Protein AF-A0A8X6TPL1-F1 (afdb_monomer_lite)

Sequence (177 aa):
MDVSLHQDLHLLWKRRTKSVTLDEQHCVERILGRDHVRPTDLTKLVSILFKVAEPRLVHAFFAVDGYLGDDPKKYMDVFRYEDEDFRAKHVRGVRLLYHFGVVETPQECRALLDSIFDGTCATPHVRNMYVECVGGEVADIAEWRREQQEKTKKKRGGEDDPKEEQPAAKIVVVTEG

Foldseek 3Di:
DDPVLLVLLVVLVVQFPDDDDPVLVVLSVCVSVVHPNDLVSLVSSLVSSVNGDDPQSSCLSLLAQLQQHRDSSSSSCCVVDDCPPLVVLSSVLSSVCSVVVVDRGNVSSNVQVVCLLVVNRPDVVNSVSSCVSSDPCSVVSSVVNVVSVVVVVVVVVVVPPPPPPDPDDDDDDDDDD

pLDDT: mean 83.83, std 16.71, range [38.53, 96.94]

Organism: Nephila pilipes (NCBI:txid299642)

Radius of gyration: 22.21 Å; chains: 1; bounding box: 41×73×63 Å

Secondary structure (DSSP, 8-state):
--HHHHHHHHHHHHT--S---HHHHHHHHHHHTT----HHHHHHHHHHHHHHS-HHHHHHHHTTTSSS-S-GGGGGGGGT--TTSHHHHHHHHHHHHHHTTS--STTHHHHHHHHHHTT--S-HHHHHHHHHHHGGGHHHHHHHHHHHHHHHHHHHHTS------PPPPP-------

Structure (mmCIF, N/CA/C/O backbone):
data_AF-A0A8X6TPL1-F1
#
_entry.id   AF-A0A8X6TPL1-F1
#
loop_
_atom_site.group_PDB
_atom_site.id
_atom_site.type_symbol
_atom_site.label_atom_id
_atom_site.label_alt_id
_atom_site.label_comp_id
_atom_site.label_asym_id
_atom_site.label_entity_id
_atom_site.label_seq_id
_atom_site.pdbx_PDB_ins_code
_atom_site.Cartn_x
_atom_site.Cartn_y
_atom_site.Cartn_z
_atom_site.occupancy
_atom_site.B_iso_or_equiv
_atom_site.auth_seq_id
_atom_site.auth_comp_id
_atom_site.auth_asym_id
_atom_site.auth_atom_id
_atom_site.pdbx_PDB_model_num
ATOM 1 N N . MET A 1 1 ? -14.615 1.923 -7.536 1.00 50.97 1 MET A N 1
ATOM 2 C CA . MET A 1 1 ? -13.926 1.429 -6.327 1.00 50.97 1 MET A CA 1
ATOM 3 C C . MET A 1 1 ? -13.751 -0.065 -6.486 1.00 50.97 1 MET A C 1
ATOM 5 O O . MET A 1 1 ? -14.751 -0.757 -6.662 1.00 50.97 1 MET A O 1
ATOM 9 N N . ASP A 1 2 ? -12.497 -0.505 -6.473 1.00 60.25 2 ASP A N 1
ATOM 10 C CA . ASP A 1 2 ? -12.070 -1.893 -6.644 1.00 60.25 2 ASP A CA 1
ATOM 11 C C . ASP A 1 2 ? -12.888 -2.840 -5.739 1.00 60.25 2 ASP A C 1
ATOM 13 O O . ASP A 1 2 ? -12.921 -2.699 -4.510 1.00 60.25 2 ASP A O 1
ATOM 17 N N . VAL A 1 3 ? -13.614 -3.780 -6.351 1.00 60.78 3 VAL A N 1
ATOM 18 C CA . VAL A 1 3 ? -14.453 -4.759 -5.637 1.00 60.78 3 VAL A CA 1
ATOM 19 C C . VAL A 1 3 ? -13.598 -5.651 -4.732 1.00 60.78 3 VAL A C 1
ATOM 21 O O . VAL A 1 3 ? -14.074 -6.058 -3.669 1.00 60.78 3 VAL A O 1
ATOM 24 N N . SER A 1 4 ? -12.334 -5.892 -5.096 1.00 75.12 4 SER A N 1
ATOM 25 C CA . SER A 1 4 ? -11.403 -6.695 -4.300 1.00 75.12 4 SER A CA 1
ATOM 26 C C . SER A 1 4 ? -11.015 -5.991 -2.996 1.00 75.12 4 SER A C 1
ATOM 28 O O . SER A 1 4 ? -11.071 -6.600 -1.932 1.00 75.12 4 SER A O 1
ATOM 30 N N . LEU A 1 5 ? -10.785 -4.672 -3.029 1.00 80.25 5 LEU A N 1
ATOM 31 C CA . LEU A 1 5 ? -10.407 -3.888 -1.848 1.00 80.25 5 LEU A CA 1
ATOM 32 C C . LEU A 1 5 ? -11.472 -3.931 -0.741 1.00 80.25 5 LEU A C 1
ATOM 34 O O . LEU A 1 5 ? -11.164 -4.022 0.449 1.00 80.25 5 LEU A O 1
ATOM 38 N N . HIS A 1 6 ? -12.746 -3.886 -1.126 1.00 83.31 6 HIS A N 1
ATOM 39 C CA . HIS A 1 6 ? -13.853 -4.025 -0.181 1.00 83.31 6 HIS A CA 1
ATOM 40 C C . HIS A 1 6 ? -13.922 -5.413 0.450 1.00 83.31 6 HIS A C 1
ATOM 42 O O . HIS A 1 6 ? -14.201 -5.534 1.645 1.00 83.31 6 HIS A O 1
ATOM 48 N N . GLN A 1 7 ? -13.705 -6.455 -0.353 1.00 85.81 7 GLN A N 1
ATOM 49 C CA . GLN A 1 7 ? -13.692 -7.830 0.133 1.00 85.81 7 GLN A CA 1
ATOM 50 C C . GLN A 1 7 ? -12.537 -8.034 1.114 1.00 85.81 7 GLN A C 1
ATOM 52 O O . GLN A 1 7 ? -12.759 -8.575 2.198 1.00 85.81 7 GLN A O 1
ATOM 57 N N . ASP A 1 8 ? -11.355 -7.504 0.801 1.00 87.50 8 ASP A N 1
ATOM 58 C CA . ASP A 1 8 ? -10.185 -7.539 1.677 1.00 87.50 8 ASP A CA 1
ATOM 59 C C . ASP A 1 8 ? -10.445 -6.818 3.002 1.00 87.50 8 ASP A C 1
ATOM 61 O O . ASP A 1 8 ? -10.174 -7.365 4.075 1.00 87.50 8 ASP A O 1
ATOM 65 N N . LEU A 1 9 ? -11.051 -5.624 2.957 1.00 91.31 9 LEU A N 1
ATOM 66 C CA . LEU A 1 9 ? -11.408 -4.879 4.165 1.00 91.31 9 LEU A CA 1
ATOM 67 C C . LEU A 1 9 ? -12.389 -5.674 5.033 1.00 91.31 9 LEU A C 1
ATOM 69 O O . LEU A 1 9 ? -12.229 -5.763 6.250 1.00 91.31 9 LEU A O 1
ATOM 73 N N . HIS A 1 10 ? -13.398 -6.277 4.411 1.00 91.56 10 HIS A N 1
ATOM 74 C CA . HIS A 1 10 ? -14.386 -7.085 5.111 1.00 91.56 10 HIS A CA 1
ATOM 75 C C . HIS A 1 10 ? -13.762 -8.344 5.738 1.00 91.56 10 HIS A C 1
ATOM 77 O O . HIS A 1 10 ? -14.102 -8.705 6.868 1.00 91.56 10 HIS A O 1
ATOM 83 N N . LEU A 1 11 ? -12.820 -8.994 5.048 1.00 90.69 11 LEU A N 1
ATOM 84 C CA . LEU A 1 11 ? -12.075 -10.142 5.572 1.00 90.69 11 LEU A CA 1
ATOM 85 C C . LEU A 1 11 ? -11.198 -9.753 6.766 1.00 90.69 11 LEU A C 1
ATOM 87 O O . LEU A 1 11 ? -11.248 -10.431 7.795 1.00 90.69 11 LEU A O 1
ATOM 91 N N . LEU A 1 12 ? -10.449 -8.650 6.669 1.00 91.56 12 LEU A N 1
ATOM 92 C CA . LEU A 1 12 ? -9.653 -8.123 7.782 1.00 91.56 12 LEU A CA 1
ATOM 93 C C . LEU A 1 12 ? -10.531 -7.773 8.980 1.00 91.56 12 LEU A C 1
ATOM 95 O O . LEU A 1 12 ? -10.234 -8.167 10.107 1.00 91.56 12 LEU A O 1
ATOM 99 N N . TRP A 1 13 ? -11.655 -7.103 8.733 1.00 93.94 13 TRP A N 1
ATOM 100 C CA . TRP A 1 13 ? -12.595 -6.720 9.779 1.00 93.94 13 TRP A CA 1
ATOM 101 C C . TRP A 1 13 ? -13.194 -7.923 10.513 1.00 93.94 13 TRP A C 1
ATOM 103 O O . TRP A 1 13 ? -13.348 -7.904 11.739 1.00 93.94 13 TRP A O 1
ATOM 113 N N . LYS A 1 14 ? -13.513 -9.000 9.788 1.00 91.81 14 LYS A N 1
ATOM 114 C CA . LYS A 1 14 ? -14.013 -10.247 10.383 1.00 91.81 14 LYS A CA 1
ATOM 115 C C . LYS A 1 14 ? -12.963 -10.981 11.214 1.00 91.81 14 LYS A C 1
ATOM 117 O O . LYS A 1 14 ? -13.335 -11.652 12.170 1.00 91.81 14 LYS A O 1
ATOM 122 N N . ARG A 1 15 ? -11.680 -10.838 10.876 1.00 90.44 15 ARG A N 1
ATOM 123 C CA . ARG A 1 15 ? -10.545 -11.478 11.565 1.00 90.44 15 ARG A CA 1
ATOM 124 C C . ARG A 1 15 ? -9.950 -10.635 12.697 1.00 90.44 15 ARG A C 1
ATOM 126 O O . ARG A 1 15 ? -8.896 -10.986 13.218 1.00 90.44 15 ARG A O 1
ATOM 133 N N . ARG A 1 16 ? -10.603 -9.532 13.074 1.00 92.44 16 ARG A N 1
ATOM 134 C CA . ARG A 1 16 ? -10.146 -8.657 14.159 1.00 92.44 16 ARG A CA 1
ATOM 135 C C . ARG A 1 16 ? -9.842 -9.436 15.439 1.00 92.44 16 ARG A C 1
ATOM 137 O O . ARG A 1 16 ? -10.639 -10.261 15.878 1.00 92.44 16 ARG A O 1
ATOM 144 N N . THR A 1 17 ? -8.716 -9.117 16.063 1.00 88.12 17 THR A N 1
ATOM 145 C CA . THR A 1 17 ? -8.241 -9.781 17.287 1.00 88.12 17 THR A CA 1
ATOM 146 C C . THR A 1 17 ? -8.617 -9.027 18.560 1.00 88.12 17 THR A C 1
ATOM 148 O O . THR A 1 17 ? -8.524 -9.578 19.654 1.00 88.12 17 THR A O 1
ATOM 151 N N . LYS A 1 18 ? -9.055 -7.768 18.436 1.00 90.50 18 LYS A N 1
ATOM 152 C CA . LYS A 1 18 ? -9.403 -6.897 19.566 1.00 90.50 18 LYS A CA 1
ATOM 153 C C . LYS A 1 18 ? -10.825 -6.363 19.460 1.00 90.50 18 LYS A C 1
ATOM 155 O O . LYS A 1 18 ? -11.376 -6.213 18.368 1.00 90.50 18 LYS A O 1
ATOM 160 N N . SER A 1 19 ? -11.395 -6.034 20.617 1.00 91.88 19 SER A N 1
ATOM 161 C CA . SER A 1 19 ? -12.672 -5.334 20.709 1.00 91.88 19 SER A CA 1
ATOM 162 C C . SER A 1 19 ? -12.561 -3.903 20.180 1.00 91.88 19 SER A C 1
ATOM 164 O O . SER A 1 19 ? -11.519 -3.245 20.273 1.00 91.88 19 SER A O 1
ATOM 166 N N . VAL A 1 20 ? -13.678 -3.413 19.656 1.00 95.00 20 VAL A N 1
ATOM 167 C CA . VAL A 1 20 ? -13.823 -2.074 19.082 1.00 95.00 20 VAL A CA 1
ATOM 168 C C . VAL A 1 20 ? -14.943 -1.331 19.791 1.00 95.00 20 VAL A C 1
ATOM 170 O O . VAL A 1 20 ? -15.837 -1.950 20.367 1.00 95.00 20 VAL A O 1
ATOM 173 N N . THR A 1 21 ? -14.890 -0.005 19.776 1.00 96.44 21 THR A N 1
ATOM 174 C CA . THR A 1 21 ? -16.008 0.816 20.246 1.00 96.44 21 THR A CA 1
ATOM 175 C C . THR A 1 21 ? -17.132 0.811 19.210 1.00 96.44 21 THR A C 1
ATOM 177 O O . THR A 1 21 ? -16.908 0.532 18.031 1.00 96.44 21 THR A O 1
ATOM 180 N N . LEU A 1 22 ? -18.347 1.167 19.632 1.00 95.25 22 LEU A N 1
ATOM 181 C CA . LEU A 1 22 ? -19.487 1.288 18.718 1.00 95.25 22 LEU A CA 1
ATOM 182 C C . LEU A 1 22 ? -19.225 2.326 17.608 1.00 95.25 22 LEU A C 1
ATOM 184 O O . LEU A 1 22 ? -19.591 2.132 16.456 1.00 95.25 22 LEU A O 1
ATOM 188 N N . ASP A 1 23 ? -18.527 3.409 17.942 1.00 94.25 23 ASP A N 1
ATOM 189 C CA . ASP A 1 23 ? -18.134 4.459 17.002 1.00 94.25 23 ASP A CA 1
ATOM 190 C C . ASP A 1 23 ? -17.059 3.995 15.991 1.00 94.25 23 ASP A C 1
ATOM 192 O O . ASP A 1 23 ? -17.101 4.364 14.813 1.00 94.25 23 ASP A O 1
ATOM 196 N N . GLU A 1 24 ? -16.116 3.146 16.411 1.00 95.06 24 GLU A N 1
ATOM 197 C CA . GLU A 1 24 ? -15.177 2.479 15.498 1.00 95.06 24 GLU A CA 1
ATOM 198 C C . GLU A 1 24 ? -15.909 1.494 14.576 1.00 95.06 24 GLU A C 1
ATOM 200 O O . GLU A 1 24 ? -15.669 1.494 13.370 1.00 95.06 24 GLU A O 1
ATOM 205 N N . GLN A 1 25 ? -16.843 0.706 15.116 1.00 94.56 25 GLN A N 1
ATOM 206 C CA . GLN A 1 25 ? -17.662 -0.222 14.337 1.00 94.56 25 GLN A CA 1
ATOM 207 C C . GLN A 1 25 ? -18.487 0.510 13.271 1.00 94.56 25 GLN A C 1
ATOM 209 O O . GLN A 1 25 ? -18.364 0.192 12.089 1.00 94.56 25 GLN A O 1
ATOM 214 N N . HIS A 1 26 ? -19.243 1.543 13.653 1.00 92.62 26 HIS A N 1
ATOM 215 C CA . HIS A 1 26 ? -20.026 2.338 12.707 1.00 92.62 26 HIS A CA 1
ATOM 216 C C . HIS A 1 26 ? -19.148 3.006 11.639 1.00 92.62 26 HIS A C 1
ATOM 218 O O . HIS A 1 26 ? -19.584 3.186 10.505 1.00 92.62 26 HIS A O 1
ATOM 224 N N . CYS A 1 27 ? -17.911 3.395 11.976 1.00 93.06 27 CYS A N 1
ATOM 225 C CA . CYS A 1 27 ? -16.967 3.927 10.993 1.00 93.06 27 CYS A CA 1
ATOM 226 C C . CYS A 1 27 ? -16.642 2.898 9.906 1.00 93.06 27 CYS A C 1
ATOM 228 O O . CYS A 1 27 ? -16.724 3.219 8.723 1.00 93.06 27 CYS A O 1
ATOM 230 N N . VAL A 1 28 ? -16.289 1.671 10.294 1.00 92.56 28 VAL A N 1
ATOM 231 C CA . VAL A 1 28 ? -15.953 0.611 9.333 1.00 92.56 28 VAL A CA 1
ATOM 232 C C . VAL A 1 28 ? -17.183 0.185 8.532 1.00 92.56 28 VAL A C 1
ATOM 234 O O . VAL A 1 28 ? -17.083 -0.000 7.323 1.00 92.56 28 VAL A O 1
ATOM 237 N N . GLU A 1 29 ? -18.349 0.088 9.171 1.00 90.38 29 GLU A N 1
ATOM 238 C CA . GLU A 1 29 ? -19.606 -0.281 8.510 1.00 90.38 29 GLU A CA 1
ATOM 239 C C . GLU A 1 29 ? -20.032 0.732 7.446 1.00 90.38 29 GLU A C 1
ATOM 241 O O . GLU A 1 29 ? -20.404 0.308 6.357 1.00 90.38 29 GLU A O 1
ATOM 246 N N . ARG A 1 30 ? -19.893 2.045 7.686 1.00 90.00 30 ARG A N 1
ATOM 247 C CA . ARG A 1 30 ? -20.147 3.065 6.648 1.00 90.00 30 ARG A CA 1
ATOM 248 C C . ARG A 1 30 ? -19.243 2.883 5.431 1.00 90.00 30 ARG A C 1
ATOM 250 O O . ARG A 1 30 ? -19.705 2.957 4.296 1.00 90.00 30 ARG A O 1
ATOM 257 N N . ILE A 1 31 ? -17.956 2.618 5.667 1.00 89.31 31 ILE A N 1
ATOM 258 C CA . ILE A 1 31 ? -16.984 2.398 4.587 1.00 89.31 31 ILE A CA 1
ATOM 259 C C . ILE A 1 31 ? -17.336 1.124 3.816 1.00 89.31 31 ILE A C 1
ATOM 261 O O . ILE A 1 31 ? -17.353 1.139 2.590 1.00 89.31 31 ILE A O 1
ATOM 265 N N . LEU A 1 32 ? -17.667 0.034 4.513 1.00 87.75 32 LEU A N 1
ATOM 266 C CA . LEU A 1 32 ? -18.069 -1.232 3.896 1.00 87.75 32 LEU A CA 1
ATOM 267 C C . LEU A 1 32 ? -19.400 -1.132 3.142 1.00 87.75 32 LEU A C 1
ATOM 269 O O . LEU A 1 32 ? -19.526 -1.717 2.068 1.00 87.75 32 LEU A O 1
ATOM 273 N N . GLY A 1 33 ? -20.358 -0.377 3.680 1.00 84.44 33 GLY A N 1
ATOM 274 C CA . GLY A 1 33 ? -21.674 -0.127 3.096 1.00 84.44 33 GLY A CA 1
ATOM 275 C C . GLY A 1 33 ? -21.650 0.782 1.868 1.00 84.44 33 GLY A C 1
ATOM 276 O O . GLY A 1 33 ? -22.674 0.914 1.206 1.00 84.44 33 GLY A O 1
ATOM 277 N N . ARG A 1 34 ? -20.485 1.359 1.528 1.00 74.31 34 ARG A N 1
ATOM 278 C CA . ARG A 1 34 ? -20.315 2.355 0.455 1.00 74.31 34 ARG A CA 1
ATOM 279 C C . ARG A 1 34 ? -21.133 3.628 0.678 1.00 74.31 34 ARG A C 1
ATOM 281 O O . ARG A 1 34 ? -21.432 4.342 -0.279 1.00 74.31 34 ARG A O 1
ATOM 288 N N . ASP A 1 35 ? -21.440 3.941 1.933 1.00 67.06 35 ASP A N 1
ATOM 289 C CA . ASP A 1 35 ? -21.957 5.257 2.287 1.00 67.06 35 ASP A CA 1
ATOM 290 C C . ASP A 1 35 ? -20.882 6.309 2.006 1.00 67.06 35 ASP A C 1
ATOM 292 O O . ASP A 1 35 ? -19.694 5.994 1.969 1.00 67.06 35 ASP A O 1
ATOM 296 N N . HIS A 1 36 ? -21.280 7.567 1.814 1.00 68.31 36 HIS A N 1
ATOM 297 C CA . HIS A 1 36 ? -20.369 8.686 1.556 1.00 68.31 36 HIS A CA 1
ATOM 298 C 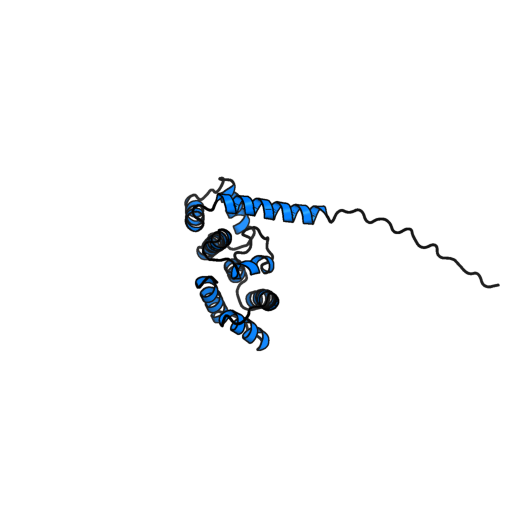C . HIS A 1 36 ? -19.119 8.655 2.468 1.00 68.31 36 HIS A C 1
ATOM 300 O O . HIS A 1 36 ? -19.181 9.016 3.646 1.00 68.31 36 HIS A O 1
ATOM 306 N N . VAL A 1 37 ? -17.977 8.219 1.915 1.00 80.19 37 VAL A N 1
ATOM 307 C CA . VAL A 1 37 ? -16.737 8.018 2.675 1.00 80.19 37 VAL A CA 1
ATOM 308 C C . VAL A 1 37 ? -15.956 9.323 2.739 1.00 80.19 37 VAL A C 1
ATOM 310 O O . VAL A 1 37 ? -15.361 9.765 1.752 1.00 80.19 37 VAL A O 1
ATOM 313 N N . ARG A 1 38 ? -15.918 9.942 3.921 1.00 85.69 38 ARG A N 1
ATOM 314 C CA . ARG A 1 38 ? -15.130 11.160 4.136 1.00 85.69 38 ARG A CA 1
ATOM 315 C C . ARG A 1 38 ? -13.645 10.822 4.323 1.00 85.69 38 ARG A C 1
ATOM 317 O O . ARG A 1 38 ? -13.322 9.780 4.894 1.00 85.69 38 ARG A O 1
ATOM 324 N N . PRO A 1 39 ? -12.714 11.725 3.958 1.00 85.94 39 PRO A N 1
ATOM 325 C CA . PRO A 1 39 ? -11.281 11.537 4.223 1.00 85.94 39 PRO A CA 1
ATOM 326 C C . PRO A 1 39 ? -10.950 11.269 5.703 1.00 85.94 39 PRO A C 1
ATOM 328 O O . PRO A 1 39 ? -10.015 10.535 6.028 1.00 85.94 39 PRO A O 1
ATOM 331 N N . THR A 1 40 ? -11.745 11.834 6.613 1.00 88.75 40 THR A N 1
ATOM 332 C CA . THR A 1 40 ? -11.630 11.605 8.058 1.00 88.75 40 THR A CA 1
ATOM 333 C C . THR A 1 40 ? -11.988 10.174 8.452 1.00 88.75 40 THR A C 1
ATOM 335 O O . THR A 1 40 ? -11.328 9.609 9.321 1.00 88.75 40 THR A O 1
ATOM 338 N N . ASP A 1 41 ? -12.989 9.570 7.801 1.00 90.00 41 ASP A N 1
ATOM 339 C CA . ASP A 1 41 ? -13.371 8.174 8.037 1.00 90.00 41 ASP A CA 1
ATOM 340 C C . ASP A 1 41 ? -12.248 7.230 7.561 1.00 90.00 41 ASP A C 1
ATOM 342 O O . ASP A 1 41 ? -11.898 6.294 8.275 1.00 90.00 41 ASP A O 1
ATOM 346 N N . LEU A 1 42 ? -11.590 7.526 6.430 1.00 90.12 42 LEU A N 1
ATOM 347 C CA . LEU A 1 42 ? -10.415 6.766 5.965 1.00 90.12 42 LEU A CA 1
ATOM 348 C C . LEU A 1 42 ? -9.218 6.897 6.914 1.00 90.12 42 LEU A C 1
ATOM 350 O O . LEU A 1 42 ? -8.570 5.903 7.238 1.00 90.12 42 LEU A O 1
ATOM 354 N N . THR A 1 43 ? -8.949 8.104 7.422 1.00 91.31 43 THR A N 1
ATOM 355 C CA . THR A 1 43 ? -7.865 8.310 8.402 1.00 91.31 43 THR A CA 1
ATOM 356 C C . THR A 1 43 ? -8.118 7.498 9.666 1.00 91.31 43 THR A C 1
ATOM 358 O O . THR A 1 43 ? -7.206 6.888 10.226 1.00 91.31 43 THR A O 1
ATOM 361 N N . LYS A 1 44 ? -9.374 7.478 10.115 1.00 93.38 44 LYS A N 1
ATOM 362 C CA . LYS A 1 44 ? -9.796 6.707 11.278 1.00 93.38 44 LYS A CA 1
ATOM 363 C C . LYS A 1 44 ? -9.722 5.204 11.017 1.00 93.38 44 LYS A C 1
ATOM 365 O O . LYS A 1 44 ? -9.283 4.471 11.900 1.00 93.38 44 LYS A O 1
ATOM 370 N N . LEU A 1 45 ? -10.080 4.757 9.811 1.00 93.94 45 LEU A N 1
ATOM 371 C CA . LEU A 1 45 ? -9.964 3.362 9.400 1.00 93.94 45 LEU A CA 1
ATOM 372 C C . LEU A 1 45 ? -8.533 2.847 9.568 1.00 93.94 45 LEU A C 1
ATOM 374 O O . LEU A 1 45 ? -8.360 1.768 10.123 1.00 93.94 45 LEU A O 1
ATOM 378 N N . VAL A 1 46 ? -7.518 3.619 9.163 1.00 93.25 46 VAL A N 1
ATOM 379 C CA . VAL A 1 46 ? -6.105 3.244 9.359 1.00 93.25 46 VAL A CA 1
ATOM 380 C C . VAL A 1 46 ? -5.837 2.917 10.832 1.00 93.25 46 VAL A C 1
ATOM 382 O O . VAL A 1 46 ? -5.377 1.822 11.151 1.00 93.25 46 VAL A O 1
ATOM 385 N N . SER A 1 47 ? -6.187 3.831 11.741 1.00 93.62 47 SER A N 1
ATOM 386 C CA . SER A 1 47 ? -5.987 3.639 13.183 1.00 93.62 47 SER A CA 1
ATOM 387 C C . SER A 1 47 ? -6.746 2.426 13.727 1.00 93.62 47 SER A C 1
ATOM 389 O O . SER A 1 47 ? -6.208 1.673 14.539 1.00 93.62 47 SER A O 1
ATOM 391 N N . ILE A 1 48 ? -7.984 2.213 13.268 1.00 95.31 48 ILE A N 1
ATOM 392 C CA . ILE A 1 48 ? -8.794 1.052 13.652 1.00 95.31 48 ILE A CA 1
ATOM 393 C C . ILE A 1 48 ? -8.113 -0.238 13.197 1.00 95.31 48 ILE A C 1
ATOM 395 O O . ILE A 1 48 ? -7.976 -1.162 13.994 1.00 95.31 48 ILE A O 1
ATOM 399 N N . LEU A 1 49 ? -7.644 -0.305 11.950 1.00 94.81 49 LEU A N 1
ATOM 400 C CA . LEU A 1 49 ? -7.001 -1.501 11.411 1.00 94.81 49 LEU A CA 1
ATOM 401 C C . LEU A 1 49 ? -5.718 -1.852 12.175 1.00 94.81 49 LEU A C 1
ATOM 403 O O . LEU A 1 49 ? -5.564 -3.005 12.565 1.00 94.81 49 LEU A O 1
ATOM 407 N N . PHE A 1 50 ? -4.862 -0.881 12.508 1.00 92.25 50 PHE A N 1
ATOM 408 C CA . PHE A 1 50 ? -3.682 -1.132 13.357 1.00 92.25 50 PHE A CA 1
ATOM 409 C C . PHE A 1 50 ? -4.020 -1.586 14.773 1.00 92.25 50 PHE A C 1
ATOM 411 O O . PHE A 1 50 ? -3.257 -2.320 15.400 1.00 92.25 50 PHE A O 1
ATOM 418 N N . LYS A 1 51 ? -5.161 -1.147 15.306 1.00 94.12 51 LYS A N 1
ATOM 419 C CA . LYS A 1 51 ? -5.625 -1.613 16.609 1.00 94.12 51 LYS A CA 1
ATOM 420 C C . LYS A 1 51 ? -6.007 -3.091 16.550 1.00 94.12 51 LYS A C 1
ATOM 422 O O . LYS A 1 51 ? -5.693 -3.816 17.497 1.00 94.12 51 LYS A O 1
ATOM 427 N N . VAL A 1 52 ? -6.696 -3.514 15.489 1.00 93.88 52 VAL A N 1
ATOM 428 C CA . VAL A 1 52 ? -7.428 -4.789 15.453 1.00 93.88 52 VAL A CA 1
ATOM 429 C C . VAL A 1 52 ? -6.803 -5.892 14.602 1.00 93.88 52 VAL A C 1
ATOM 431 O O . VAL A 1 52 ? -7.232 -7.038 14.719 1.00 93.88 52 VAL A O 1
ATOM 434 N N . ALA A 1 53 ? -5.834 -5.572 13.751 1.00 93.00 53 ALA A N 1
ATOM 435 C CA . ALA A 1 53 ? -5.162 -6.514 12.864 1.00 93.00 53 ALA A CA 1
ATOM 436 C C . ALA A 1 53 ? -3.643 -6.468 13.062 1.00 93.00 53 ALA A C 1
ATOM 438 O O . ALA A 1 53 ? -3.092 -5.518 13.619 1.00 93.00 53 ALA A O 1
ATOM 439 N N . GLU A 1 54 ? -2.961 -7.515 12.606 1.00 91.81 54 GLU A N 1
ATOM 440 C CA . GLU A 1 54 ? -1.502 -7.555 12.614 1.00 91.81 54 GLU A CA 1
ATOM 441 C C . GLU A 1 54 ? -0.925 -6.473 11.687 1.00 91.81 54 GLU A C 1
ATOM 443 O O . GLU A 1 54 ? -1.424 -6.316 10.568 1.00 91.81 54 GLU A O 1
ATOM 448 N N . PRO A 1 55 ? 0.146 -5.758 12.089 1.00 90.81 55 PRO A N 1
ATOM 449 C CA . PRO A 1 55 ? 0.727 -4.677 11.291 1.00 90.81 55 PRO A CA 1
ATOM 450 C C . PRO A 1 55 ? 1.034 -5.071 9.846 1.00 90.81 55 PRO A C 1
ATOM 452 O O . PRO A 1 55 ? 0.712 -4.319 8.932 1.00 90.81 55 PRO A O 1
ATOM 455 N N . ARG A 1 56 ? 1.565 -6.281 9.622 1.00 91.81 56 ARG A N 1
ATOM 456 C CA . ARG A 1 56 ? 1.836 -6.817 8.280 1.00 91.81 56 ARG A CA 1
ATOM 457 C C . ARG A 1 56 ? 0.587 -6.844 7.401 1.00 91.81 56 ARG A C 1
ATOM 459 O O . ARG A 1 56 ? 0.650 -6.457 6.240 1.00 91.81 56 ARG A O 1
ATOM 466 N N . LEU A 1 57 ? -0.552 -7.271 7.944 1.00 92.50 57 LEU A N 1
ATOM 467 C CA . LEU A 1 57 ? -1.812 -7.315 7.200 1.00 92.50 57 LEU A CA 1
ATOM 468 C C . LEU A 1 57 ? -2.312 -5.911 6.858 1.00 92.50 57 LEU A C 1
ATOM 470 O O . LEU A 1 57 ? -2.863 -5.700 5.781 1.00 92.50 57 LEU A O 1
ATOM 474 N N . VAL A 1 58 ? -2.091 -4.945 7.751 1.00 93.19 58 VAL A N 1
ATOM 475 C CA . VAL A 1 58 ? -2.434 -3.542 7.499 1.00 93.19 58 VAL A CA 1
ATOM 476 C C . VAL A 1 58 ? -1.513 -2.940 6.435 1.00 93.19 58 VAL A C 1
ATOM 478 O O . VAL A 1 58 ? -1.995 -2.279 5.518 1.00 93.19 58 VAL A O 1
ATOM 481 N N . HIS A 1 59 ? -0.207 -3.213 6.495 1.00 94.56 59 HIS A N 1
ATOM 482 C CA . HIS A 1 59 ? 0.750 -2.784 5.474 1.00 94.56 59 HIS A CA 1
ATOM 483 C C . HIS A 1 59 ? 0.417 -3.371 4.105 1.00 94.56 59 HIS A C 1
ATOM 485 O O . HIS A 1 59 ? 0.332 -2.622 3.134 1.00 94.56 59 HIS A O 1
ATOM 491 N N . ALA A 1 60 ? 0.131 -4.673 4.046 1.00 93.69 60 ALA A N 1
ATOM 492 C CA . ALA A 1 60 ? -0.327 -5.337 2.835 1.00 93.69 60 ALA A CA 1
ATOM 493 C C . ALA A 1 60 ? -1.595 -4.665 2.291 1.00 93.69 60 ALA A C 1
ATOM 495 O O . ALA A 1 60 ? -1.623 -4.242 1.140 1.00 93.69 60 ALA A O 1
ATOM 496 N N . PHE A 1 61 ? -2.616 -4.475 3.131 1.00 93.19 61 PHE A N 1
ATOM 497 C CA . PHE A 1 61 ? -3.880 -3.856 2.735 1.00 93.19 61 PHE A CA 1
ATOM 498 C C . PHE A 1 61 ? -3.696 -2.468 2.113 1.00 93.19 61 PHE A C 1
ATOM 500 O O . PHE A 1 61 ? -4.263 -2.180 1.061 1.00 93.19 61 PHE A O 1
ATOM 507 N N . PHE A 1 62 ? -2.873 -1.613 2.715 1.00 93.19 62 PHE A N 1
ATOM 508 C CA . PHE A 1 62 ? -2.606 -0.273 2.191 1.00 93.19 62 PHE A CA 1
ATOM 509 C C . PHE A 1 62 ? -1.494 -0.226 1.131 1.00 93.19 62 PHE A C 1
ATOM 511 O O . PHE A 1 62 ? -1.236 0.851 0.604 1.00 93.19 62 PHE A O 1
ATOM 518 N N . ALA A 1 63 ? -0.864 -1.357 0.790 1.00 94.31 63 ALA A N 1
ATOM 519 C CA . ALA A 1 63 ? 0.317 -1.414 -0.076 1.00 94.31 63 ALA A CA 1
ATOM 520 C C . ALA A 1 63 ? 1.458 -0.490 0.409 1.00 94.31 63 ALA A C 1
ATOM 522 O O . ALA A 1 63 ? 2.082 0.232 -0.372 1.00 94.31 63 ALA A O 1
ATOM 523 N N . VAL A 1 64 ? 1.699 -0.484 1.724 1.00 96.00 64 VAL A N 1
ATOM 524 C CA . VAL A 1 64 ? 2.654 0.425 2.371 1.00 96.00 64 VAL A CA 1
ATOM 525 C C . VAL A 1 64 ? 4.070 0.140 1.896 1.00 96.00 64 VAL A C 1
ATOM 527 O O . VAL A 1 64 ? 4.498 -1.007 1.950 1.00 96.00 64 VAL A O 1
ATOM 530 N N . ASP A 1 65 ? 4.724 1.248 1.522 1.00 86.81 65 ASP A N 1
ATOM 531 C CA . ASP A 1 65 ? 6.021 1.492 0.865 1.00 86.81 65 ASP A CA 1
ATOM 532 C C . ASP A 1 65 ? 6.161 1.211 -0.638 1.00 86.81 65 ASP A C 1
ATOM 534 O O . ASP A 1 65 ? 7.259 1.357 -1.192 1.00 86.81 65 ASP A O 1
ATOM 538 N N . GLY A 1 66 ? 5.026 1.065 -1.323 1.00 74.88 66 GLY A N 1
ATOM 539 C CA . GLY A 1 66 ? 4.882 1.348 -2.755 1.00 74.88 66 GLY A CA 1
ATOM 540 C C . GLY A 1 66 ? 5.066 2.836 -3.109 1.00 74.88 66 GLY A C 1
ATOM 541 O O . GLY A 1 66 ? 4.206 3.458 -3.712 1.00 74.88 66 GLY A O 1
ATOM 542 N N . TYR A 1 67 ? 6.188 3.433 -2.706 1.00 92.81 67 TYR A N 1
ATOM 543 C CA . TYR A 1 67 ? 6.663 4.792 -3.012 1.00 92.81 67 TYR A CA 1
ATOM 544 C C . TYR A 1 67 ? 6.149 6.002 -2.215 1.00 92.81 67 TYR A C 1
ATOM 546 O O . TYR A 1 67 ? 6.765 7.061 -2.335 1.00 92.81 67 TYR A O 1
ATOM 554 N N . LEU A 1 68 ? 5.169 5.882 -1.312 1.00 89.50 68 LEU A N 1
ATOM 555 C CA . LEU A 1 68 ? 4.698 7.013 -0.475 1.00 89.50 68 LEU A CA 1
ATOM 556 C C . LEU A 1 68 ? 5.294 7.050 0.949 1.00 89.50 68 LEU A C 1
ATOM 558 O O . LEU A 1 68 ? 4.978 7.941 1.742 1.00 89.50 68 LEU A O 1
ATOM 562 N N . GLY A 1 69 ? 6.201 6.123 1.268 1.00 89.25 69 GLY A N 1
ATOM 563 C CA . GLY A 1 69 ? 6.827 5.977 2.588 1.00 89.25 69 GLY A CA 1
ATOM 564 C C . GLY A 1 69 ? 6.128 4.941 3.470 1.00 89.25 69 GLY A C 1
ATOM 565 O O . GLY A 1 69 ? 5.385 4.104 2.962 1.00 89.25 69 GLY A O 1
ATOM 566 N N . ASP A 1 70 ? 6.385 5.007 4.772 1.00 87.19 70 ASP A N 1
ATOM 567 C CA . ASP A 1 70 ? 5.936 4.061 5.802 1.00 87.19 70 ASP A CA 1
ATOM 568 C C . ASP A 1 70 ? 4.617 4.453 6.489 1.00 87.19 70 ASP A C 1
ATOM 570 O O . ASP A 1 70 ? 3.991 3.608 7.117 1.00 87.19 70 ASP A O 1
ATOM 574 N N . ASP A 1 71 ? 4.169 5.707 6.351 1.00 87.81 71 ASP A N 1
ATOM 575 C CA . ASP A 1 71 ? 2.888 6.178 6.894 1.00 87.81 71 ASP A CA 1
ATOM 576 C C . ASP A 1 71 ? 1.693 5.691 6.046 1.00 87.81 71 ASP A C 1
ATOM 578 O O . ASP A 1 71 ? 1.478 6.196 4.936 1.00 87.81 71 ASP A O 1
ATOM 582 N N . PRO A 1 72 ? 0.845 4.786 6.565 1.00 87.19 72 PRO A N 1
ATOM 583 C CA . PRO A 1 72 ? -0.269 4.200 5.819 1.00 87.19 72 PRO A CA 1
ATOM 584 C C . PRO A 1 72 ? -1.373 5.213 5.495 1.00 87.19 72 PRO A C 1
ATOM 586 O O . PRO A 1 72 ? -2.127 5.023 4.543 1.00 87.19 72 PRO A O 1
ATOM 589 N N . LYS A 1 73 ? -1.444 6.343 6.215 1.00 89.31 73 LYS A N 1
ATOM 590 C CA . LYS A 1 73 ? -2.386 7.430 5.895 1.00 89.31 73 LYS A CA 1
ATOM 591 C C . LYS A 1 73 ? -2.092 8.061 4.537 1.00 89.31 73 LYS A C 1
ATOM 593 O O . LYS A 1 73 ? -3.002 8.562 3.883 1.00 89.31 73 LYS A O 1
ATOM 598 N N . LYS A 1 74 ? -0.844 8.000 4.068 1.00 89.62 74 LYS A N 1
ATOM 599 C CA . LYS A 1 74 ? -0.480 8.484 2.729 1.00 89.62 74 LYS A CA 1
ATOM 600 C C . LYS A 1 74 ? -1.043 7.603 1.614 1.00 89.62 74 LYS A C 1
ATOM 602 O O . LYS A 1 74 ? -1.137 8.060 0.484 1.00 89.62 74 LYS A O 1
ATOM 607 N N . TYR A 1 75 ? -1.470 6.383 1.935 1.00 89.62 75 TYR A N 1
ATOM 608 C CA . TYR A 1 75 ? -2.027 5.419 0.989 1.00 89.62 75 TYR A CA 1
ATOM 609 C C . TYR A 1 75 ? -3.560 5.396 0.998 1.00 89.62 75 TYR A C 1
ATOM 611 O O . TYR A 1 75 ? -4.164 4.503 0.424 1.00 89.62 75 TYR A O 1
ATOM 619 N N . MET A 1 76 ? -4.248 6.360 1.615 1.00 88.81 76 MET A N 1
ATOM 620 C CA . MET A 1 76 ? -5.722 6.367 1.600 1.00 88.81 76 MET A CA 1
ATOM 621 C C . MET A 1 76 ? -6.315 6.602 0.204 1.00 88.81 76 MET A C 1
ATOM 623 O O . MET A 1 76 ? -7.460 6.234 -0.045 1.00 88.81 76 MET A O 1
ATOM 627 N N . ASP A 1 77 ? -5.548 7.170 -0.727 1.00 85.81 77 ASP A N 1
ATOM 628 C CA . ASP A 1 77 ? -6.010 7.363 -2.104 1.00 85.81 77 ASP A CA 1
ATOM 629 C C . ASP A 1 77 ? -6.167 6.040 -2.877 1.00 85.81 77 ASP A C 1
ATOM 631 O O . ASP A 1 77 ? -6.837 6.027 -3.907 1.00 85.81 77 ASP A O 1
ATOM 635 N N . VAL A 1 78 ? -5.691 4.901 -2.348 1.00 83.81 78 VAL A N 1
ATOM 636 C CA . VAL A 1 78 ? -5.955 3.569 -2.937 1.00 83.81 78 VAL A CA 1
ATOM 637 C C . VAL A 1 78 ? -7.447 3.242 -3.042 1.00 83.81 78 VAL A C 1
ATOM 639 O O . VAL A 1 78 ? -7.846 2.434 -3.870 1.00 83.81 78 VAL A O 1
ATOM 642 N N . PHE A 1 79 ? -8.284 3.888 -2.227 1.00 82.38 79 PHE A N 1
ATOM 643 C CA . PHE A 1 79 ? -9.742 3.765 -2.280 1.00 82.38 79 PHE A CA 1
ATOM 644 C C . PHE A 1 79 ? -10.380 4.529 -3.448 1.00 82.38 79 PHE A C 1
ATOM 646 O O . PHE A 1 79 ? -11.566 4.346 -3.728 1.00 82.38 79 PHE A O 1
ATOM 653 N N . ARG A 1 80 ? -9.617 5.412 -4.098 1.00 84.31 80 ARG A N 1
ATOM 654 C CA . ARG A 1 80 ? -10.086 6.318 -5.152 1.00 84.31 80 ARG A CA 1
ATOM 655 C C . ARG A 1 80 ? -9.597 5.933 -6.538 1.00 84.31 80 ARG A C 1
ATOM 657 O O . ARG A 1 80 ? -10.208 6.372 -7.505 1.00 84.31 80 ARG A O 1
ATOM 664 N N . TYR A 1 81 ? -8.518 5.160 -6.637 1.00 85.31 81 TYR A N 1
ATOM 665 C CA . TYR A 1 81 ? -8.010 4.731 -7.933 1.00 85.31 81 TYR A CA 1
ATOM 666 C C . TYR A 1 81 ? -9.031 3.844 -8.650 1.00 85.31 81 TYR A C 1
ATOM 668 O O . TYR A 1 81 ? -9.691 2.995 -8.041 1.00 85.31 81 TYR A O 1
ATOM 676 N N . GLU A 1 82 ? -9.174 4.082 -9.948 1.00 84.75 82 GLU A N 1
ATOM 677 C CA . GLU A 1 82 ? -9.957 3.235 -10.841 1.00 84.75 82 GLU A CA 1
ATOM 678 C C . GLU A 1 82 ? -9.118 2.033 -11.277 1.00 84.75 82 GLU A C 1
ATOM 680 O O . GLU A 1 82 ? -7.892 2.102 -11.279 1.00 84.75 82 GLU A O 1
ATOM 685 N N . ASP A 1 83 ? -9.760 0.925 -11.647 1.00 82.44 83 ASP A N 1
ATOM 686 C CA . ASP A 1 83 ? -9.054 -0.349 -11.845 1.00 82.44 83 ASP A CA 1
ATOM 687 C C . ASP A 1 83 ? -7.998 -0.300 -12.965 1.00 82.44 83 ASP A C 1
ATOM 689 O O . ASP A 1 83 ? -6.982 -1.000 -12.869 1.00 82.44 83 ASP A O 1
ATOM 693 N N . GLU A 1 84 ? -8.211 0.557 -13.969 1.00 85.25 84 GLU A N 1
ATOM 694 C CA . GLU A 1 84 ? -7.306 0.785 -15.103 1.00 85.25 84 GLU A CA 1
ATOM 695 C C . GLU A 1 84 ? -6.182 1.791 -14.815 1.00 85.25 84 GLU A C 1
ATOM 697 O O . GLU A 1 84 ? -5.218 1.861 -15.575 1.00 85.25 84 GLU A O 1
ATOM 702 N N . ASP A 1 85 ? -6.255 2.541 -13.712 1.00 90.44 85 ASP A N 1
ATOM 703 C CA . ASP A 1 85 ? -5.204 3.478 -13.311 1.00 90.44 85 ASP A CA 1
ATOM 704 C C . ASP A 1 85 ? -3.914 2.708 -12.987 1.00 90.44 85 ASP A C 1
ATOM 706 O O . ASP A 1 85 ? -3.928 1.760 -12.194 1.00 90.44 85 ASP A O 1
ATOM 710 N N . PHE A 1 86 ? -2.775 3.128 -13.547 1.00 92.62 86 PHE A N 1
ATOM 711 C CA . PHE A 1 86 ? -1.477 2.504 -13.272 1.00 92.62 86 PHE A CA 1
ATOM 712 C C . PHE A 1 86 ? -1.158 2.446 -11.769 1.00 92.62 86 PHE A C 1
ATOM 714 O O . PHE A 1 86 ? -0.502 1.510 -11.309 1.00 92.62 86 PHE A O 1
ATOM 721 N N . ARG A 1 87 ? -1.670 3.396 -10.973 1.00 92.25 87 ARG A N 1
ATOM 722 C CA . ARG A 1 87 ? -1.543 3.402 -9.509 1.00 92.25 87 ARG A CA 1
ATOM 723 C C . ARG A 1 87 ? -2.348 2.279 -8.868 1.00 92.25 87 ARG A C 1
ATOM 725 O O . ARG A 1 87 ? -1.856 1.658 -7.929 1.00 92.25 87 ARG A O 1
ATOM 732 N N . ALA A 1 88 ? -3.540 1.965 -9.377 1.00 90.06 88 ALA A N 1
ATOM 733 C CA . ALA A 1 88 ? -4.294 0.794 -8.929 1.00 90.06 88 ALA A CA 1
ATOM 734 C C .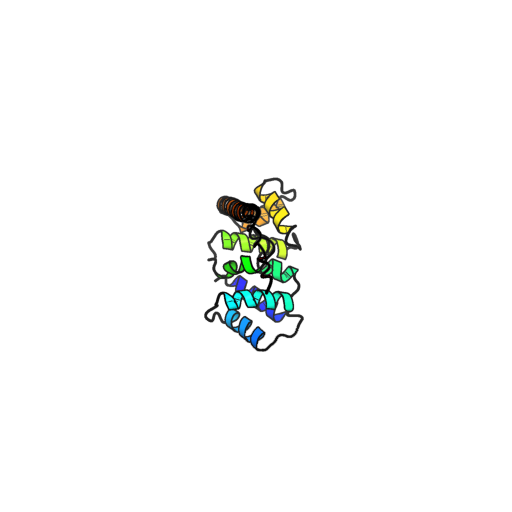 ALA A 1 88 ? -3.560 -0.504 -9.290 1.00 90.06 88 ALA A C 1
ATOM 736 O O . ALA A 1 88 ? -3.425 -1.383 -8.436 1.00 90.06 88 ALA A O 1
ATOM 737 N N . LYS A 1 89 ? -3.017 -0.607 -10.515 1.00 92.38 89 LYS A N 1
ATOM 738 C CA . LYS A 1 89 ? -2.209 -1.772 -10.930 1.00 92.38 89 LYS A CA 1
ATOM 739 C C . LYS A 1 89 ? -0.978 -1.939 -10.033 1.00 92.38 89 LYS A C 1
ATOM 741 O O . LYS A 1 89 ? -0.718 -3.037 -9.546 1.00 92.38 89 LYS A O 1
ATOM 746 N N . HIS A 1 90 ? -0.279 -0.844 -9.728 1.00 94.94 90 HIS A N 1
ATOM 747 C CA . HIS A 1 90 ? 0.846 -0.832 -8.793 1.00 94.94 90 HIS A CA 1
ATOM 748 C C . HIS A 1 90 ? 0.450 -1.324 -7.395 1.00 94.94 90 HIS A C 1
ATOM 750 O O . HIS A 1 90 ? 1.097 -2.218 -6.855 1.00 94.94 90 HIS A O 1
ATOM 756 N N . VAL A 1 91 ? -0.640 -0.797 -6.828 1.00 93.19 91 VAL A N 1
ATOM 757 C CA . VAL A 1 91 ? -1.156 -1.204 -5.509 1.00 93.19 91 VAL A CA 1
ATOM 758 C C . VAL A 1 91 ? -1.471 -2.699 -5.470 1.00 93.19 91 VAL A C 1
ATOM 760 O O . VAL A 1 91 ? -1.121 -3.369 -4.497 1.00 93.19 91 VAL A O 1
ATOM 763 N N . ARG A 1 92 ? -2.082 -3.247 -6.528 1.00 92.06 92 ARG A N 1
ATOM 764 C CA . ARG A 1 92 ? -2.319 -4.695 -6.650 1.00 92.06 92 ARG A CA 1
ATOM 765 C C . ARG A 1 92 ? -1.010 -5.480 -6.703 1.00 92.06 92 ARG A C 1
ATOM 767 O O . ARG A 1 92 ? -0.871 -6.456 -5.970 1.00 92.06 92 ARG A O 1
ATOM 774 N N . GLY A 1 93 ? -0.036 -5.021 -7.488 1.00 93.81 93 GLY A N 1
ATOM 775 C CA . GLY A 1 93 ? 1.296 -5.627 -7.555 1.00 93.81 93 GLY A CA 1
ATOM 776 C C . GLY A 1 93 ? 1.977 -5.683 -6.188 1.00 93.81 93 GLY A C 1
ATOM 777 O O . GLY A 1 93 ? 2.452 -6.737 -5.776 1.00 93.81 93 GLY A O 1
ATOM 778 N N . VAL A 1 94 ? 1.953 -4.582 -5.435 1.00 95.44 94 VAL A N 1
ATOM 779 C CA . VAL A 1 94 ? 2.519 -4.522 -4.078 1.00 95.44 94 VAL A CA 1
ATOM 780 C C . VAL A 1 94 ? 1.779 -5.455 -3.117 1.00 95.44 94 VAL A C 1
ATOM 782 O O . VAL A 1 94 ? 2.411 -6.205 -2.376 1.00 95.44 94 VAL A O 1
ATOM 785 N N . ARG A 1 95 ? 0.442 -5.482 -3.158 1.00 93.94 95 ARG A N 1
ATOM 786 C CA . ARG A 1 95 ? -0.363 -6.421 -2.357 1.00 93.94 95 ARG A CA 1
ATOM 787 C C . ARG A 1 95 ? -0.008 -7.878 -2.628 1.00 93.94 95 ARG A C 1
ATOM 789 O O . ARG A 1 95 ? 0.076 -8.655 -1.679 1.00 93.94 95 ARG A O 1
ATOM 796 N N . LEU A 1 96 ? 0.229 -8.244 -3.889 1.00 93.25 96 LEU A N 1
ATOM 797 C CA . LEU A 1 96 ? 0.644 -9.601 -4.255 1.00 93.25 96 LEU A CA 1
ATOM 798 C C . LEU A 1 96 ? 1.994 -9.969 -3.634 1.00 93.25 96 LEU A C 1
ATOM 800 O O . LEU A 1 96 ? 2.134 -11.080 -3.126 1.00 93.25 96 LEU A O 1
ATOM 804 N N . LEU A 1 97 ? 2.957 -9.041 -3.600 1.00 95.19 97 LEU A N 1
ATOM 805 C CA . LEU A 1 97 ? 4.257 -9.278 -2.959 1.00 95.19 97 LEU A CA 1
ATOM 806 C C . LEU A 1 97 ? 4.094 -9.641 -1.475 1.00 95.19 97 LEU A C 1
ATOM 808 O O . LEU A 1 97 ? 4.677 -10.623 -1.012 1.00 95.19 97 LEU A O 1
ATOM 812 N N . TYR A 1 98 ? 3.250 -8.908 -0.744 1.00 94.75 98 TYR A N 1
ATOM 813 C CA . TYR A 1 98 ? 2.934 -9.229 0.653 1.00 94.75 98 TYR A CA 1
ATOM 814 C C . TYR A 1 98 ? 2.160 -10.546 0.799 1.00 94.75 98 TYR A C 1
ATOM 816 O O . TYR A 1 98 ? 2.437 -11.332 1.711 1.00 94.75 98 TYR A O 1
ATOM 824 N N . HIS A 1 99 ? 1.179 -10.782 -0.080 1.00 91.81 99 HIS A N 1
ATOM 825 C CA . HIS A 1 99 ? 0.314 -11.962 -0.046 1.00 91.81 99 HIS A CA 1
ATOM 826 C C . HIS A 1 99 ? 1.111 -13.259 -0.198 1.00 91.81 99 HIS A C 1
ATOM 828 O O . HIS A 1 99 ? 0.902 -14.201 0.562 1.00 91.81 99 HIS A O 1
ATOM 834 N N . PHE A 1 100 ? 2.067 -13.283 -1.128 1.00 91.25 100 PHE A N 1
ATOM 835 C CA . PHE A 1 100 ? 2.952 -14.429 -1.337 1.00 91.25 100 PHE A CA 1
ATOM 836 C C . PHE A 1 100 ? 4.117 -14.500 -0.342 1.00 91.25 100 PHE A C 1
ATOM 838 O O . PHE A 1 100 ? 4.948 -15.398 -0.444 1.00 91.25 100 PHE A O 1
ATOM 845 N N . GLY A 1 101 ? 4.189 -13.576 0.622 1.00 92.25 101 GLY A N 1
ATOM 846 C CA . GLY A 1 101 ? 5.256 -13.546 1.622 1.00 92.25 101 GLY A CA 1
ATOM 847 C C . GLY A 1 101 ? 6.637 -13.275 1.035 1.00 92.25 101 GLY A C 1
ATOM 848 O O . GLY A 1 101 ? 7.634 -13.646 1.640 1.00 92.25 101 GLY A O 1
ATOM 849 N N . VAL A 1 102 ? 6.698 -12.634 -0.135 1.00 94.50 102 VAL A N 1
ATOM 850 C CA . VAL A 1 102 ? 7.962 -12.176 -0.727 1.00 94.50 102 VAL A CA 1
ATOM 851 C C . VAL A 1 102 ? 8.565 -11.055 0.123 1.00 94.50 102 VAL A C 1
ATOM 853 O O . VAL A 1 102 ? 9.782 -10.903 0.177 1.00 94.50 102 VAL A O 1
ATOM 856 N N . VAL A 1 103 ? 7.699 -10.275 0.770 1.00 95.25 103 VAL A N 1
ATOM 857 C CA . VAL A 1 103 ? 8.036 -9.154 1.650 1.00 95.25 103 VAL A CA 1
ATOM 858 C C . VAL A 1 103 ? 7.143 -9.216 2.886 1.00 95.25 103 VAL A C 1
ATOM 860 O O . VAL A 1 103 ? 5.963 -9.577 2.795 1.00 95.25 103 VAL A O 1
ATOM 863 N N . GLU A 1 104 ? 7.690 -8.871 4.047 1.00 94.12 104 GLU A N 1
ATOM 864 C CA . GLU A 1 104 ? 6.949 -8.854 5.312 1.00 94.12 104 GLU A CA 1
ATOM 865 C C . GLU A 1 104 ? 6.828 -7.453 5.896 1.00 94.12 104 GLU A C 1
ATOM 867 O O . GLU A 1 104 ? 5.840 -7.140 6.574 1.00 94.12 104 GLU A O 1
ATOM 872 N N . THR A 1 105 ? 7.798 -6.595 5.598 1.00 95.06 105 THR A N 1
ATOM 873 C CA . THR A 1 105 ? 7.813 -5.215 6.059 1.00 95.06 105 THR A CA 1
ATOM 874 C C . THR A 1 105 ? 7.648 -4.236 4.885 1.00 95.06 105 THR A C 1
ATOM 876 O O . THR A 1 105 ? 7.954 -4.575 3.733 1.00 95.06 105 THR A O 1
ATOM 879 N N . PRO A 1 106 ? 7.305 -2.962 5.182 1.00 96.19 106 PRO A N 1
ATOM 880 C CA . PRO A 1 106 ? 7.798 -1.815 4.409 1.00 96.19 106 PRO A CA 1
ATOM 881 C C . PRO A 1 106 ? 9.346 -1.900 4.363 1.00 96.19 106 PRO A C 1
ATOM 883 O O . PRO A 1 106 ? 9.880 -2.893 4.775 1.00 96.19 106 PRO A O 1
ATOM 886 N N . GLN A 1 107 ? 10.187 -0.963 3.960 1.00 95.94 107 GLN A N 1
ATOM 887 C CA . GLN A 1 107 ? 11.641 -1.230 3.802 1.00 95.94 107 GLN A CA 1
ATOM 888 C C . GLN A 1 107 ? 12.016 -2.396 2.838 1.00 95.94 107 GLN A C 1
ATOM 890 O O . GLN A 1 107 ? 12.564 -2.112 1.779 1.00 95.94 107 GLN A O 1
ATOM 895 N N . GLU A 1 108 ? 11.770 -3.672 3.167 1.00 95.81 108 GLU A N 1
ATOM 896 C CA . GLU A 1 108 ? 11.907 -4.850 2.297 1.00 95.81 108 GLU A CA 1
ATOM 897 C C . GLU A 1 108 ? 11.140 -4.675 0.988 1.00 95.81 108 GLU A C 1
ATOM 899 O O . GLU A 1 108 ? 11.711 -4.844 -0.090 1.00 95.81 108 GLU A O 1
ATOM 904 N N . CYS A 1 109 ? 9.866 -4.288 1.071 1.00 96.94 109 CYS A N 1
ATOM 905 C CA . CYS A 1 109 ? 9.048 -4.062 -0.111 1.00 96.94 109 CYS A CA 1
ATOM 906 C C . CYS A 1 109 ? 9.591 -2.915 -0.973 1.00 96.94 109 CYS A C 1
ATOM 908 O O . CYS A 1 109 ? 9.802 -3.096 -2.176 1.00 96.94 109 CYS A O 1
ATOM 910 N N . ARG A 1 110 ? 9.977 -1.790 -0.368 1.00 95.81 110 ARG A N 1
ATOM 911 C CA . ARG A 1 110 ? 10.661 -0.694 -1.060 1.00 95.81 110 ARG A CA 1
ATOM 912 C C . ARG A 1 110 ? 11.959 -1.145 -1.728 1.00 95.81 110 ARG A C 1
ATOM 914 O O . ARG A 1 110 ? 12.172 -0.819 -2.893 1.00 95.81 110 ARG A O 1
ATOM 921 N N . ALA A 1 111 ? 12.814 -1.876 -1.017 1.00 95.62 111 ALA A N 1
ATOM 922 C CA . ALA A 1 111 ? 14.099 -2.345 -1.529 1.00 95.62 111 ALA A CA 1
ATOM 923 C C . ALA A 1 111 ? 13.916 -3.303 -2.714 1.00 95.62 111 ALA A C 1
ATOM 925 O O . ALA A 1 111 ? 14.610 -3.184 -3.726 1.00 95.62 111 ALA A O 1
ATOM 926 N N . LEU A 1 112 ? 12.944 -4.213 -2.621 1.00 96.25 112 LEU A N 1
ATOM 927 C CA . LEU A 1 112 ? 12.601 -5.118 -3.708 1.00 96.25 112 LEU A CA 1
ATOM 928 C C . LEU A 1 112 ? 12.105 -4.348 -4.934 1.00 96.25 112 LEU A C 1
ATOM 930 O O . LEU A 1 112 ? 12.618 -4.571 -6.031 1.00 96.25 112 LEU A O 1
ATOM 934 N N . LEU A 1 113 ? 11.152 -3.431 -4.758 1.00 95.94 113 LEU A N 1
ATOM 935 C CA . LEU A 1 113 ? 10.639 -2.604 -5.848 1.00 95.94 113 LEU A CA 1
ATOM 936 C C . LEU A 1 113 ? 11.764 -1.785 -6.490 1.00 95.94 113 LEU A C 1
ATOM 938 O O . LEU A 1 113 ? 11.909 -1.802 -7.708 1.00 95.94 113 LEU A O 1
ATOM 942 N N . ASP A 1 114 ? 12.609 -1.129 -5.693 1.00 95.12 114 ASP A N 1
ATOM 943 C CA . ASP A 1 114 ? 13.773 -0.399 -6.201 1.00 95.12 114 ASP A CA 1
ATOM 944 C C . ASP A 1 114 ? 14.678 -1.323 -7.045 1.00 95.12 114 ASP A C 1
ATOM 946 O O . ASP A 1 114 ? 14.989 -0.981 -8.183 1.00 95.12 114 ASP A O 1
ATOM 950 N N . SER A 1 115 ? 14.972 -2.548 -6.590 1.00 95.50 115 SER A N 1
ATOM 951 C CA . SER A 1 115 ? 15.752 -3.518 -7.380 1.00 95.50 115 SER A CA 1
ATOM 952 C C . SER A 1 115 ? 15.075 -3.951 -8.691 1.00 95.50 115 SER A C 1
ATOM 954 O O . SER A 1 115 ? 15.751 -4.204 -9.690 1.00 95.50 115 SER 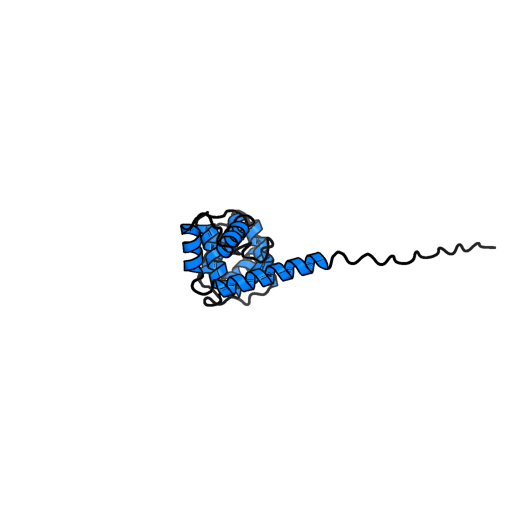A O 1
ATOM 956 N N . ILE A 1 116 ? 13.739 -4.035 -8.717 1.00 94.00 116 ILE A N 1
ATOM 957 C CA . ILE A 1 116 ? 12.965 -4.374 -9.920 1.00 94.00 116 ILE A CA 1
ATOM 958 C C . ILE A 1 116 ? 13.105 -3.266 -10.963 1.00 94.00 116 ILE A C 1
ATOM 960 O O . ILE A 1 116 ? 13.389 -3.560 -12.127 1.00 94.00 116 ILE A O 1
ATOM 964 N N . PHE A 1 117 ? 12.927 -2.010 -10.548 1.00 92.25 117 PHE A N 1
ATOM 965 C CA . PHE A 1 117 ? 12.997 -0.854 -11.443 1.00 92.25 117 PHE A CA 1
ATOM 966 C C . PHE A 1 117 ? 14.427 -0.502 -11.858 1.00 92.25 117 PHE A C 1
ATOM 968 O O . PHE A 1 117 ? 14.627 -0.012 -12.966 1.00 92.25 117 PHE A O 1
ATOM 975 N N . ASP A 1 118 ? 15.416 -0.796 -11.016 1.00 91.94 118 ASP A N 1
ATOM 976 C CA . ASP A 1 118 ? 16.831 -0.566 -11.321 1.00 91.94 118 ASP A CA 1
ATOM 977 C C . ASP A 1 118 ? 17.446 -1.729 -12.132 1.00 91.94 118 ASP A C 1
ATOM 979 O O . ASP A 1 118 ? 18.596 -1.660 -12.560 1.00 91.94 118 ASP A O 1
ATOM 983 N N . GLY A 1 119 ? 16.687 -2.809 -12.366 1.00 90.06 119 GLY A N 1
ATOM 984 C CA . GLY A 1 119 ? 17.129 -3.973 -13.141 1.00 90.06 119 GLY A CA 1
ATOM 985 C C . GLY A 1 119 ? 18.125 -4.879 -12.409 1.00 90.06 119 GLY A C 1
ATOM 986 O O . GLY A 1 119 ? 18.750 -5.730 -13.036 1.00 90.06 119 GLY A O 1
ATOM 987 N N . THR A 1 120 ? 18.265 -4.718 -11.093 1.00 93.62 120 THR A N 1
ATOM 988 C CA . THR A 1 120 ? 19.207 -5.457 -10.235 1.00 93.62 120 THR A CA 1
ATOM 989 C C . THR A 1 120 ? 18.539 -6.565 -9.418 1.00 93.62 120 THR A C 1
ATOM 991 O O . THR A 1 120 ? 19.207 -7.251 -8.645 1.00 93.62 120 THR A O 1
ATOM 994 N N . CYS A 1 121 ? 17.225 -6.759 -9.579 1.00 92.12 121 CYS A N 1
ATOM 995 C CA . CYS A 1 121 ? 16.459 -7.781 -8.871 1.00 92.12 121 CYS A CA 1
ATOM 996 C C . CYS A 1 121 ? 17.047 -9.185 -9.096 1.00 92.12 121 CYS A C 1
ATOM 998 O O . CYS A 1 121 ? 17.040 -9.712 -10.210 1.00 92.12 121 CYS A O 1
ATOM 1000 N N . ALA A 1 122 ? 17.518 -9.807 -8.012 1.00 88.06 122 ALA A N 1
ATOM 1001 C CA . ALA A 1 122 ? 18.171 -11.115 -8.039 1.00 88.06 122 ALA A CA 1
ATOM 1002 C C . ALA A 1 122 ? 17.203 -12.291 -8.273 1.00 88.06 122 ALA A C 1
ATOM 1004 O O . ALA A 1 122 ? 17.645 -13.416 -8.500 1.00 88.06 122 ALA A O 1
ATOM 1005 N N . THR A 1 123 ? 15.890 -12.053 -8.215 1.00 90.31 123 THR A N 1
ATOM 1006 C CA . THR A 1 123 ? 14.843 -13.074 -8.336 1.00 90.31 123 THR A CA 1
ATOM 1007 C C . THR A 1 123 ? 13.960 -12.808 -9.564 1.00 90.31 123 THR A C 1
ATOM 1009 O O . THR A 1 123 ? 12.888 -12.208 -9.452 1.00 90.31 123 THR A O 1
ATOM 1012 N N . PRO A 1 124 ? 14.352 -13.291 -10.765 1.00 90.44 124 PRO A N 1
ATOM 1013 C CA 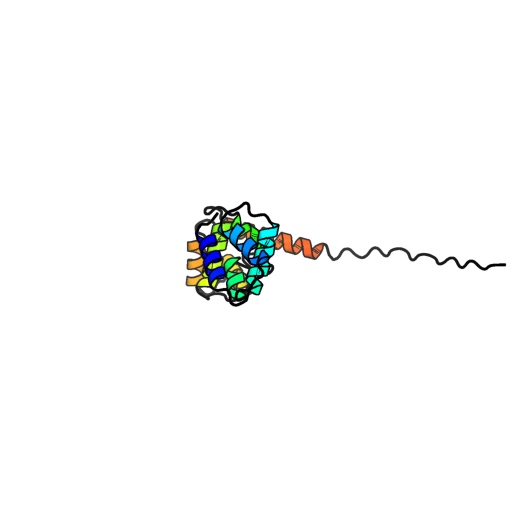. PRO A 1 124 ? 13.622 -13.031 -12.008 1.00 90.44 124 PRO A CA 1
ATOM 1014 C C . PRO A 1 124 ? 12.142 -13.414 -11.956 1.00 90.44 124 PRO A C 1
ATOM 1016 O O . PRO A 1 124 ? 11.313 -12.716 -12.527 1.00 90.44 124 PRO A O 1
ATOM 1019 N N . HIS A 1 125 ? 11.790 -14.484 -11.238 1.00 92.44 125 HIS A N 1
ATOM 1020 C CA . HIS A 1 125 ? 10.397 -14.900 -11.082 1.00 92.44 125 HIS A CA 1
ATOM 1021 C C . HIS A 1 125 ? 9.551 -13.861 -10.328 1.00 92.44 125 HIS A C 1
ATOM 1023 O O . HIS A 1 125 ? 8.457 -13.533 -10.772 1.00 92.44 125 HIS A O 1
ATOM 1029 N N . VAL A 1 126 ? 10.078 -13.292 -9.239 1.00 92.06 126 VAL A N 1
ATOM 1030 C CA . VAL A 1 126 ? 9.399 -12.239 -8.465 1.00 92.06 126 VAL A CA 1
ATOM 1031 C C . VAL A 1 126 ? 9.240 -10.976 -9.306 1.00 92.06 126 VAL A C 1
ATOM 1033 O O . VAL A 1 126 ? 8.160 -10.388 -9.342 1.00 92.06 126 VAL A O 1
ATOM 1036 N N . ARG A 1 127 ? 10.299 -10.591 -10.030 1.00 93.12 127 ARG A N 1
ATOM 1037 C CA . ARG A 1 127 ? 10.247 -9.481 -10.986 1.00 93.12 127 ARG A CA 1
ATOM 1038 C C . ARG A 1 127 ? 9.158 -9.708 -12.032 1.00 93.12 127 ARG A C 1
ATOM 1040 O O . ARG A 1 127 ? 8.347 -8.815 -12.240 1.00 93.12 127 ARG A O 1
ATOM 1047 N N . ASN A 1 128 ? 9.133 -10.878 -12.668 1.00 93.31 128 ASN A N 1
ATOM 1048 C CA . ASN A 1 128 ? 8.156 -11.194 -13.709 1.00 93.31 128 ASN A CA 1
ATOM 1049 C C . ASN A 1 128 ? 6.733 -11.183 -13.152 1.00 93.31 128 ASN A C 1
ATOM 1051 O O . ASN A 1 128 ? 5.883 -10.536 -13.741 1.00 93.31 128 ASN A O 1
ATOM 1055 N N . MET A 1 129 ? 6.497 -11.784 -11.984 1.00 93.56 129 MET A N 1
ATOM 1056 C CA . MET A 1 129 ? 5.191 -11.761 -11.318 1.00 93.56 129 MET A CA 1
ATOM 1057 C C . MET A 1 129 ? 4.692 -10.328 -11.083 1.00 93.56 129 MET A C 1
ATOM 1059 O O . MET A 1 129 ? 3.540 -10.007 -11.374 1.00 93.56 129 MET A O 1
ATOM 1063 N N . TYR A 1 130 ? 5.557 -9.447 -10.571 1.00 94.56 130 TYR A N 1
ATOM 1064 C CA . TYR A 1 130 ? 5.197 -8.047 -10.366 1.00 94.56 130 TYR A CA 1
ATOM 1065 C C . TYR A 1 130 ? 4.953 -7.318 -11.699 1.00 94.56 130 TYR A C 1
ATOM 1067 O O . TYR A 1 130 ? 3.942 -6.632 -11.842 1.00 94.56 130 TYR A O 1
ATOM 1075 N N . VAL A 1 131 ? 5.844 -7.489 -12.684 1.00 92.88 131 VAL A N 1
ATOM 1076 C CA . VAL A 1 131 ? 5.747 -6.853 -14.010 1.00 92.88 131 VAL A CA 1
ATOM 1077 C C . VAL A 1 131 ? 4.497 -7.309 -14.767 1.00 92.88 131 VAL A C 1
ATOM 1079 O O . VAL A 1 131 ? 3.809 -6.481 -15.349 1.00 92.88 131 VAL A O 1
ATOM 1082 N N . GLU A 1 132 ? 4.154 -8.595 -14.717 1.00 92.19 132 GLU A N 1
ATOM 1083 C CA . GLU A 1 132 ? 2.927 -9.144 -15.305 1.00 92.19 132 GLU A CA 1
ATOM 1084 C C . GLU A 1 132 ? 1.673 -8.544 -14.662 1.00 92.19 132 GLU A C 1
ATOM 1086 O O . GLU A 1 132 ? 0.704 -8.257 -15.362 1.00 92.19 132 GLU A O 1
ATOM 1091 N N . CYS A 1 133 ? 1.697 -8.294 -13.347 1.00 89.50 133 CYS A N 1
ATOM 1092 C CA . CYS A 1 133 ? 0.582 -7.653 -12.651 1.00 89.50 133 CYS A CA 1
ATOM 1093 C C . CYS A 1 133 ? 0.390 -6.187 -13.065 1.00 89.50 133 CYS A C 1
ATOM 1095 O O . CYS A 1 133 ? -0.746 -5.748 -13.263 1.00 89.50 133 CYS A O 1
ATOM 1097 N N . VAL A 1 134 ? 1.480 -5.422 -13.194 1.00 91.25 134 VAL A N 1
ATOM 1098 C CA . VAL A 1 134 ? 1.396 -4.006 -13.591 1.00 91.25 134 VAL A CA 1
ATOM 1099 C C . VAL A 1 134 ? 1.231 -3.815 -15.101 1.00 91.25 134 VAL A C 1
ATOM 1101 O O . VAL A 1 134 ? 0.728 -2.780 -15.532 1.00 91.25 134 VAL A O 1
ATOM 1104 N N . GLY A 1 135 ? 1.597 -4.812 -15.907 1.00 88.12 135 GLY A N 1
ATOM 1105 C CA . GLY A 1 135 ? 1.458 -4.799 -17.359 1.00 88.12 135 GLY A CA 1
ATOM 1106 C C . GLY A 1 135 ? 2.368 -3.773 -18.039 1.00 88.12 135 GLY A C 1
ATOM 1107 O O . GLY A 1 135 ? 3.523 -3.590 -17.662 1.00 88.12 135 GLY A O 1
ATOM 1108 N N . GLY A 1 136 ? 1.845 -3.098 -19.067 1.00 86.12 136 GLY A N 1
ATOM 1109 C CA . GLY A 1 136 ? 2.579 -2.095 -19.850 1.00 86.12 136 GLY A CA 1
ATOM 1110 C C . GLY A 1 136 ? 2.912 -0.794 -19.107 1.00 86.12 136 GLY A C 1
ATOM 1111 O O . GLY A 1 136 ? 3.649 0.022 -19.646 1.00 86.12 136 GLY A O 1
ATOM 1112 N N . GLU A 1 137 ? 2.432 -0.614 -17.873 1.00 91.88 137 GLU A N 1
ATOM 1113 C CA . GLU A 1 137 ? 2.528 0.648 -17.117 1.00 91.88 137 GLU A CA 1
ATOM 1114 C C . GLU A 1 137 ? 3.852 0.819 -16.344 1.00 91.88 137 GLU A C 1
ATOM 1116 O O . GLU A 1 137 ? 3.979 1.674 -15.465 1.00 91.88 137 GLU A O 1
ATOM 1121 N N . VAL A 1 138 ? 4.853 -0.033 -16.593 1.00 89.50 138 VAL A N 1
ATOM 1122 C CA . VAL A 1 138 ? 6.134 0.011 -15.860 1.00 89.50 138 VAL A CA 1
ATOM 1123 C C . VAL A 1 138 ? 6.794 1.389 -15.989 1.00 89.50 138 VAL A C 1
ATOM 1125 O O . VAL A 1 138 ? 7.370 1.883 -15.020 1.00 89.50 138 VAL A O 1
ATOM 1128 N N . ALA A 1 139 ? 6.696 2.028 -17.156 1.00 90.94 139 ALA A N 1
ATOM 1129 C CA . ALA A 1 139 ? 7.267 3.353 -17.383 1.00 90.94 139 ALA A CA 1
ATOM 1130 C C . ALA A 1 139 ? 6.584 4.431 -16.522 1.00 90.94 139 ALA A C 1
ATOM 1132 O O . ALA A 1 139 ? 7.277 5.188 -15.839 1.00 90.94 139 ALA A O 1
ATOM 1133 N N . ASP A 1 140 ? 5.251 4.445 -16.483 1.00 94.38 140 ASP A N 1
ATOM 1134 C CA . ASP A 1 140 ? 4.460 5.408 -15.709 1.00 94.38 140 ASP A CA 1
ATOM 1135 C C . ASP A 1 140 ? 4.696 5.251 -14.204 1.00 94.38 140 ASP A C 1
ATOM 1137 O O . ASP A 1 140 ? 4.889 6.229 -13.478 1.00 94.38 140 ASP A O 1
ATOM 1141 N N . ILE A 1 141 ? 4.792 4.008 -13.720 1.00 94.31 141 ILE A N 1
ATOM 1142 C CA . ILE A 1 141 ? 5.120 3.739 -12.314 1.00 94.31 141 ILE A CA 1
ATOM 1143 C C . ILE A 1 141 ? 6.553 4.197 -11.993 1.00 94.31 141 ILE A C 1
ATOM 1145 O O . ILE A 1 141 ? 6.795 4.749 -10.916 1.00 94.31 141 ILE A O 1
ATOM 1149 N N . ALA A 1 142 ? 7.508 4.014 -12.911 1.00 92.12 142 ALA A N 1
ATOM 1150 C CA . ALA A 1 142 ? 8.885 4.474 -12.727 1.00 92.12 142 ALA A CA 1
ATOM 1151 C C . ALA A 1 142 ? 8.989 6.009 -12.698 1.00 92.12 142 ALA A C 1
ATOM 1153 O O . ALA A 1 142 ? 9.768 6.571 -11.921 1.00 92.12 142 ALA A O 1
ATOM 1154 N N . GLU A 1 143 ? 8.211 6.708 -13.523 1.00 93.69 143 GLU A N 1
ATOM 1155 C CA . GLU A 1 143 ? 8.098 8.165 -13.471 1.00 93.69 143 GLU A CA 1
ATOM 1156 C C . GLU A 1 143 ? 7.469 8.628 -12.159 1.00 93.69 143 GLU A C 1
ATOM 1158 O O . GLU A 1 143 ? 8.066 9.432 -11.439 1.00 93.69 143 GLU A O 1
ATOM 1163 N N . TRP A 1 144 ? 6.347 8.028 -11.769 1.00 92.25 144 TRP A N 1
ATOM 1164 C CA . TRP A 1 144 ? 5.684 8.335 -10.510 1.00 92.25 144 TRP A CA 1
ATOM 1165 C C . TRP A 1 144 ? 6.598 8.108 -9.296 1.00 92.25 144 TRP A C 1
ATOM 1167 O O .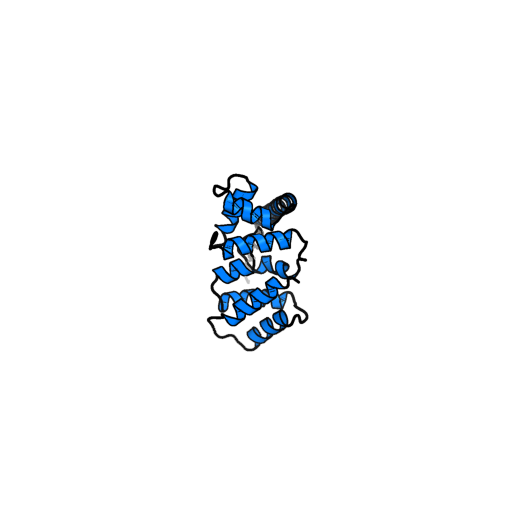 TRP A 1 144 ? 6.680 8.967 -8.416 1.00 92.25 144 TRP A O 1
ATOM 1177 N N . ARG A 1 145 ? 7.375 7.013 -9.271 1.00 92.38 145 ARG A N 1
ATOM 1178 C CA . ARG A 1 145 ? 8.435 6.767 -8.271 1.00 92.38 145 ARG A CA 1
ATOM 1179 C C . ARG A 1 145 ? 9.381 7.963 -8.159 1.00 92.38 145 ARG A C 1
ATOM 1181 O O . ARG A 1 145 ? 9.660 8.406 -7.040 1.00 92.38 145 ARG A O 1
ATOM 1188 N N . ARG A 1 146 ? 9.888 8.476 -9.288 1.00 90.75 146 ARG A N 1
ATOM 1189 C CA . ARG A 1 146 ? 10.818 9.620 -9.310 1.00 90.75 146 ARG A CA 1
ATOM 1190 C C . ARG A 1 146 ? 10.170 10.863 -8.707 1.00 90.75 146 ARG A C 1
ATOM 1192 O O . ARG A 1 146 ? 10.761 11.471 -7.815 1.00 90.75 146 ARG A O 1
ATOM 1199 N N . GLU A 1 147 ? 8.929 11.171 -9.079 1.00 91.00 147 GLU A N 1
ATOM 1200 C CA . GLU A 1 147 ? 8.200 12.308 -8.506 1.00 91.00 147 GLU A CA 1
ATOM 1201 C C . GLU A 1 147 ? 8.051 12.212 -6.980 1.00 91.00 147 GLU A C 1
ATOM 1203 O O . GLU A 1 147 ? 8.233 13.202 -6.265 1.00 91.00 147 GLU A O 1
ATOM 1208 N N . GLN A 1 148 ? 7.717 11.029 -6.449 1.00 88.56 148 GLN A N 1
ATOM 1209 C CA . GLN A 1 148 ? 7.559 10.846 -5.001 1.00 88.56 148 GLN A CA 1
ATOM 1210 C C . GLN A 1 148 ? 8.893 10.993 -4.257 1.00 88.56 148 GLN A C 1
ATOM 1212 O O . GLN A 1 148 ? 8.947 11.573 -3.164 1.00 88.56 148 GLN A O 1
ATOM 1217 N N . GLN A 1 149 ? 9.992 10.528 -4.855 1.00 85.38 149 GLN A N 1
ATOM 1218 C CA . GLN A 1 149 ? 11.332 10.705 -4.295 1.00 85.38 149 GLN A CA 1
ATOM 1219 C C . GLN A 1 149 ? 11.738 12.184 -4.259 1.00 85.38 149 GLN A C 1
ATOM 1221 O O . GLN A 1 149 ? 12.254 12.652 -3.242 1.00 85.38 149 GLN A O 1
ATOM 1226 N N . GLU A 1 150 ? 11.463 12.942 -5.319 1.00 87.00 150 GLU A N 1
ATOM 1227 C CA . GLU A 1 150 ? 11.746 14.379 -5.375 1.00 87.00 150 GLU A CA 1
ATOM 1228 C C . GLU A 1 150 ? 10.920 15.182 -4.366 1.00 87.00 150 GLU A C 1
ATOM 1230 O O . GLU A 1 150 ? 11.470 16.023 -3.650 1.00 87.00 150 GLU A O 1
ATOM 1235 N N . LYS A 1 151 ? 9.618 14.887 -4.239 1.00 83.88 151 LYS A N 1
ATOM 1236 C CA . LYS A 1 151 ? 8.739 15.505 -3.228 1.00 83.88 151 LYS A CA 1
ATOM 1237 C C . LYS A 1 151 ? 9.266 15.276 -1.811 1.00 83.88 151 LYS A C 1
ATOM 1239 O O . LYS A 1 151 ? 9.216 16.179 -0.976 1.00 83.88 151 LYS A O 1
ATOM 1244 N N . THR A 1 152 ? 9.809 14.090 -1.543 1.00 78.00 152 THR A N 1
ATOM 1245 C CA . THR A 1 152 ? 10.383 13.755 -0.234 1.00 78.00 152 THR A CA 1
ATOM 1246 C C . THR A 1 152 ? 11.708 14.483 0.015 1.00 78.00 152 THR A C 1
ATOM 1248 O O . THR A 1 152 ? 11.922 14.991 1.114 1.00 78.00 152 THR A O 1
ATOM 1251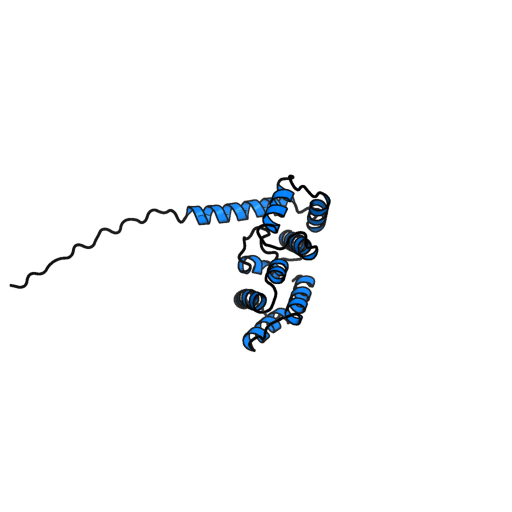 N N . LYS A 1 153 ? 12.576 14.598 -1.002 1.00 77.69 153 LYS A N 1
ATOM 1252 C CA . LYS A 1 153 ? 13.844 15.348 -0.913 1.00 77.69 153 LYS A CA 1
ATOM 1253 C C . LYS A 1 153 ? 13.615 16.840 -0.657 1.00 77.69 153 LYS A C 1
ATOM 1255 O O . LYS A 1 153 ? 14.250 17.401 0.229 1.00 77.69 153 LYS A O 1
ATOM 1260 N N . LYS A 1 154 ? 12.664 17.464 -1.362 1.00 71.81 154 LYS A N 1
ATOM 1261 C CA . LYS A 1 154 ? 12.314 18.886 -1.172 1.00 71.81 154 LYS A CA 1
ATOM 1262 C C . LYS A 1 154 ? 11.794 19.183 0.237 1.00 71.81 154 LYS A C 1
ATOM 1264 O O . LYS A 1 154 ? 12.153 20.207 0.800 1.00 71.81 154 LYS A O 1
ATOM 1269 N N . LYS A 1 155 ? 11.006 18.280 0.833 1.00 65.31 155 LYS A N 1
ATOM 1270 C CA . LYS A 1 155 ? 10.535 18.436 2.222 1.00 65.31 155 LYS A CA 1
ATOM 1271 C C . LYS A 1 155 ? 11.666 18.385 3.250 1.00 65.31 155 LYS A C 1
ATOM 1273 O O . LYS A 1 155 ? 11.597 19.110 4.226 1.00 65.31 155 LYS A O 1
ATOM 1278 N N . ARG A 1 156 ? 12.702 17.570 3.020 1.00 60.06 156 ARG A N 1
ATOM 1279 C CA . ARG A 1 156 ? 13.877 17.494 3.908 1.00 60.06 156 ARG A CA 1
ATOM 1280 C C . ARG A 1 156 ? 14.831 18.680 3.748 1.00 60.06 156 ARG A C 1
ATOM 1282 O O . ARG A 1 156 ? 15.477 19.052 4.710 1.00 60.06 156 ARG A O 1
ATOM 1289 N N . GLY A 1 157 ? 14.911 19.273 2.555 1.00 49.16 157 GLY A N 1
ATOM 1290 C CA . GLY A 1 157 ? 15.760 20.443 2.293 1.00 49.16 157 GLY A CA 1
ATOM 1291 C C . GLY A 1 157 ? 15.163 21.790 2.716 1.00 49.16 157 GLY A C 1
ATOM 1292 O O . GLY A 1 157 ? 15.864 22.789 2.656 1.00 49.16 157 GLY A O 1
ATOM 1293 N N . GLY A 1 158 ? 13.886 21.833 3.112 1.00 47.25 158 GLY A N 1
ATOM 1294 C CA . GLY A 1 158 ? 13.226 23.041 3.627 1.00 47.25 158 GLY A CA 1
ATOM 1295 C C . GLY A 1 158 ? 13.235 23.165 5.154 1.00 47.25 158 GLY A C 1
ATOM 1296 O O . GLY A 1 158 ? 12.649 24.101 5.680 1.00 47.25 158 GLY A O 1
ATOM 1297 N N . GLU A 1 159 ? 13.851 22.214 5.863 1.00 44.81 159 GLU A N 1
ATOM 1298 C CA . GLU A 1 159 ? 13.952 22.198 7.334 1.00 44.81 159 GLU A CA 1
ATOM 1299 C C . GLU A 1 159 ? 15.342 22.648 7.836 1.00 44.81 159 GLU A C 1
ATOM 1301 O O . GLU A 1 159 ? 15.634 22.532 9.021 1.00 44.81 159 GLU A O 1
ATOM 1306 N N . ASP A 1 160 ? 16.171 23.191 6.934 1.00 42.69 160 ASP A N 1
ATOM 1307 C CA . ASP A 1 160 ? 17.472 23.831 7.199 1.00 42.69 160 ASP A CA 1
ATOM 1308 C C . ASP A 1 160 ? 17.461 25.302 6.720 1.00 42.69 160 ASP A C 1
ATOM 1310 O O . ASP A 1 160 ? 18.407 25.798 6.108 1.00 42.69 160 ASP A O 1
ATOM 1314 N N . ASP A 1 161 ? 16.366 26.022 6.986 1.00 39.62 161 ASP A N 1
ATOM 1315 C CA . ASP A 1 161 ? 16.420 27.487 7.013 1.00 39.62 161 ASP A CA 1
ATOM 1316 C C . ASP A 1 161 ? 17.058 27.898 8.356 1.00 39.62 161 ASP A C 1
ATOM 1318 O O . ASP A 1 161 ? 16.558 27.498 9.419 1.00 39.62 161 ASP A O 1
ATOM 1322 N N . PRO A 1 162 ? 18.185 28.635 8.360 1.00 43.62 162 PRO A N 1
ATOM 1323 C CA . PRO A 1 162 ? 18.817 29.068 9.593 1.00 43.62 162 PRO A CA 1
ATOM 1324 C C . PRO A 1 162 ? 17.816 29.921 10.365 1.00 43.62 162 PRO A C 1
ATOM 1326 O O . PRO A 1 162 ? 17.244 30.866 9.826 1.00 43.62 162 PRO A O 1
ATOM 1329 N N . LYS A 1 163 ? 17.603 29.583 11.641 1.00 40.41 163 LYS A N 1
ATOM 1330 C CA . LYS A 1 163 ? 16.886 30.447 12.580 1.00 40.41 163 LYS A CA 1
ATOM 1331 C C . LYS A 1 163 ? 17.471 31.854 12.459 1.00 40.41 163 LYS A C 1
ATOM 1333 O O . LYS A 1 163 ? 18.585 32.084 12.922 1.00 40.41 163 LYS A O 1
ATOM 1338 N N . GLU A 1 164 ? 16.725 32.770 11.846 1.00 39.50 164 GLU A N 1
ATOM 1339 C CA . GLU A 1 164 ? 16.937 34.202 12.010 1.00 39.50 164 GLU A CA 1
ATOM 1340 C C . GLU A 1 164 ? 16.958 34.457 13.520 1.00 39.50 164 GLU A C 1
ATOM 1342 O O . GLU A 1 164 ? 15.956 34.276 14.220 1.00 39.50 164 GLU A O 1
ATOM 1347 N N . GLU A 1 165 ? 18.145 34.773 14.038 1.00 42.44 165 GLU A N 1
ATOM 1348 C CA . GLU A 1 165 ? 18.338 35.236 15.402 1.00 42.44 165 GLU A CA 1
ATOM 1349 C C . GLU A 1 165 ? 17.437 36.453 15.611 1.00 42.44 165 GLU A C 1
ATOM 1351 O O . GLU A 1 165 ? 17.700 37.549 15.118 1.00 42.44 165 GLU A O 1
ATOM 1356 N N . GLN A 1 166 ? 16.343 36.258 16.346 1.00 42.66 166 GLN A N 1
ATOM 1357 C CA . GLN A 1 166 ? 15.565 37.371 16.865 1.00 42.66 166 GLN A CA 1
ATOM 1358 C C . GLN A 1 166 ? 16.501 38.232 17.730 1.00 42.66 166 GLN A C 1
ATOM 1360 O O . GLN A 1 166 ? 17.124 37.699 18.655 1.00 42.66 166 GLN A O 1
ATOM 1365 N N . PRO A 1 167 ? 16.623 39.547 17.476 1.00 40.28 167 PRO A N 1
ATOM 1366 C CA . PRO A 1 167 ? 17.461 40.399 18.301 1.00 40.28 167 PRO A CA 1
ATOM 1367 C C . PRO A 1 167 ? 16.896 40.445 19.724 1.00 40.28 167 PRO A C 1
ATOM 1369 O O . PRO A 1 167 ? 15.732 40.786 19.944 1.00 40.28 167 PRO A O 1
ATOM 1372 N N . ALA A 1 168 ? 17.742 40.080 20.687 1.00 40.09 168 ALA A N 1
ATOM 1373 C CA . ALA A 1 168 ? 17.434 40.049 22.108 1.00 40.09 168 ALA A CA 1
ATOM 1374 C C . ALA A 1 168 ? 16.797 41.367 22.584 1.00 40.09 168 ALA A C 1
ATOM 1376 O O . ALA A 1 168 ? 17.349 42.457 22.402 1.00 40.09 168 ALA A O 1
ATOM 1377 N N . ALA A 1 169 ? 15.634 41.258 23.229 1.00 43.44 169 ALA A N 1
ATOM 1378 C CA . ALA A 1 169 ? 14.959 42.376 23.868 1.00 43.44 169 ALA A CA 1
ATOM 1379 C C . ALA A 1 169 ? 15.854 42.980 24.967 1.00 43.44 169 ALA A C 1
ATOM 1381 O O . ALA A 1 169 ? 16.232 42.307 25.927 1.00 43.44 169 ALA A O 1
ATOM 1382 N N . LYS A 1 170 ? 16.185 44.270 24.831 1.00 43.06 170 LYS A N 1
ATOM 1383 C CA . LYS A 1 170 ? 16.839 45.060 25.881 1.00 43.06 170 LYS A CA 1
ATOM 1384 C C . LYS A 1 170 ? 15.898 45.185 27.081 1.00 43.06 170 LYS A C 1
ATOM 1386 O O . LYS A 1 170 ? 14.840 45.801 26.980 1.00 43.06 170 LYS A O 1
ATOM 1391 N N . ILE A 1 171 ? 16.315 44.640 28.218 1.00 45.28 171 ILE A N 1
ATOM 1392 C CA . ILE A 1 171 ? 15.700 44.894 29.523 1.00 45.28 171 ILE A CA 1
ATOM 1393 C C . ILE A 1 171 ? 16.010 46.347 29.902 1.00 45.28 171 ILE A C 1
ATOM 1395 O O . ILE A 1 171 ? 17.171 46.713 30.076 1.00 45.28 171 ILE A O 1
ATOM 1399 N N . VAL A 1 172 ? 14.976 47.182 30.008 1.00 43.00 172 VAL A N 1
ATOM 1400 C CA . VAL A 1 172 ? 15.076 48.531 30.577 1.00 43.00 172 VAL A CA 1
ATOM 1401 C C . VAL A 1 172 ? 14.858 48.403 32.081 1.00 43.00 172 VAL A C 1
ATOM 1403 O O . VAL A 1 172 ? 13.758 48.087 32.527 1.00 43.00 172 VAL A O 1
ATOM 1406 N N . VAL A 1 173 ? 15.916 48.614 32.862 1.00 42.69 173 VAL A N 1
ATOM 1407 C CA . VAL A 1 173 ? 15.822 48.743 34.320 1.00 42.69 173 VAL A CA 1
ATOM 1408 C C . VAL A 1 173 ? 15.295 50.144 34.620 1.00 42.69 173 VAL A C 1
ATOM 1410 O O . VAL A 1 173 ? 15.978 51.132 34.359 1.00 42.69 173 VAL A O 1
ATOM 1413 N N . VAL A 1 174 ? 14.072 50.231 35.139 1.00 44.03 174 VAL A N 1
ATOM 1414 C CA . VAL A 1 174 ? 13.535 51.457 35.737 1.00 44.03 174 VAL A CA 1
ATOM 1415 C C . VAL A 1 174 ? 14.018 51.495 37.184 1.00 44.03 174 VAL A C 1
ATOM 1417 O O . VAL A 1 174 ? 13.607 50.674 37.998 1.00 44.03 174 VAL A O 1
ATOM 1420 N N . THR A 1 175 ? 14.926 52.415 37.496 1.00 43.03 175 THR A N 1
ATOM 1421 C CA . THR A 1 175 ? 15.240 52.799 38.875 1.00 43.03 175 THR A CA 1
ATOM 1422 C C . THR A 1 175 ? 14.241 53.861 39.319 1.00 43.03 175 THR A C 1
ATOM 1424 O O . THR A 1 175 ? 14.215 54.949 38.744 1.00 43.03 175 THR A O 1
ATOM 1427 N N . GLU A 1 176 ? 13.417 53.529 40.312 1.00 42.25 176 GLU A N 1
ATOM 1428 C CA . GLU A 1 176 ? 12.611 54.494 41.064 1.00 42.25 176 GLU A CA 1
ATOM 1429 C C . GLU A 1 176 ? 13.531 55.440 41.850 1.00 42.25 176 GLU A C 1
ATOM 1431 O O . GLU A 1 176 ? 14.547 55.014 42.408 1.00 42.25 176 GLU A O 1
ATOM 1436 N N . GLY A 1 177 ? 13.173 56.723 41.866 1.00 38.53 177 GLY A N 1
ATOM 1437 C CA . GLY A 1 177 ? 13.750 57.773 42.703 1.00 38.53 177 GLY A CA 1
ATOM 1438 C C . GLY A 1 177 ? 12.636 58.567 43.362 1.00 38.53 177 GLY A C 1
ATOM 1439 O O . GLY A 1 177 ? 11.529 58.599 42.777 1.00 38.53 177 GLY A O 1
#